Protein AF-A0A258AQP6-F1 (afdb_monomer)

Mean predicted aligned error: 10.28 Å

pLDDT: mean 94.49, std 5.39, range [54.78, 98.06]

Solvent-accessible surface area (backbone atoms only — not comparable to full-atom values): 8948 Å² total; per-residue (Å²): 113,66,69,64,51,54,53,51,51,52,51,53,51,49,53,53,48,52,53,48,51,52,51,51,51,51,52,51,52,52,49,52,52,52,53,53,49,49,54,51,50,46,40,65,73,44,54,50,54,52,49,53,49,52,52,52,52,52,37,45,76,72,66,46,64,87,65,83,67,71,55,47,86,44,92,50,71,68,11,50,53,20,43,53,51,44,50,49,42,50,53,52,52,52,51,51,52,54,50,53,53,49,51,53,51,50,52,52,49,53,50,50,55,51,54,52,52,52,52,53,52,52,53,48,51,54,51,52,51,53,50,52,53,53,50,52,50,55,52,47,54,53,51,51,51,52,52,52,50,50,51,53,52,52,50,52,49,52,52,52,51,55,62,75,74,109

Secondary structure (DSSP, 8-state):
-HHHHHHHHHHHHHHHHHHHHHHHHHHHHHHHHHHHHHHHHHIIIIIHHHHHHHHHHHHHHTT-TT---TTTT--SHHHHHHHHHHHHHHHHHHHHHHHHHHHHHHHHHHHHHHHHHHHHHHHHHHHHHHHHHHHHHHHHHHHHHHHHHHHHHHHHHHHHHHHHT-

Foldseek 3Di:
DVVVVVVVVVVVVVVVVVVVVVVVVVVVVVVVVVVVVVVVCCCVVPVVLVVLLVVLVVCVVVVNLVDDQPQCPDPDVSVVSSVVSPVSSVVSVVVVVVVVVVVVVVVVVVVVVVVVVVVVVVVVVVVVVVVVVVVVVVVVVVVVVVVVVVVVVVVVVVVVVVVVVD

Structure (mmCIF, N/CA/C/O backbone):
data_AF-A0A258AQP6-F1
#
_entry.id   AF-A0A258AQP6-F1
#
loop_
_atom_site.group_PDB
_atom_site.id
_atom_site.type_symbol
_atom_site.label_atom_id
_atom_site.label_alt_id
_atom_site.label_comp_id
_atom_site.label_asym_id
_atom_site.label_entity_id
_atom_site.label_seq_id
_atom_site.pdbx_PDB_ins_code
_atom_site.Cartn_x
_atom_site.Cartn_y
_atom_site.Cartn_z
_atom_site.occupancy
_atom_site.B_iso_or_equiv
_atom_site.auth_seq_id
_atom_site.auth_comp_id
_atom_site.auth_asym_id
_atom_site.auth_atom_id
_atom_site.pdbx_PDB_model_num
ATOM 1 N N . MET A 1 1 ? 50.878 10.853 -74.169 1.00 69.25 1 MET A N 1
ATOM 2 C CA . MET A 1 1 ? 51.235 10.127 -72.924 1.00 69.25 1 MET A CA 1
ATOM 3 C C . MET A 1 1 ? 50.724 10.848 -71.680 1.00 69.25 1 MET A C 1
ATOM 5 O O . MET A 1 1 ? 50.122 10.173 -70.863 1.00 69.25 1 MET A O 1
ATOM 9 N N . ARG A 1 2 ? 50.875 12.180 -71.558 1.00 79.69 2 ARG A N 1
ATOM 10 C CA . ARG A 1 2 ? 50.274 12.980 -70.466 1.00 79.69 2 ARG A CA 1
ATOM 11 C C . ARG A 1 2 ? 48.745 12.847 -70.378 1.00 79.69 2 ARG A C 1
ATOM 13 O O . ARG A 1 2 ? 48.261 12.396 -69.353 1.00 79.69 2 ARG A O 1
ATOM 20 N N . ASP A 1 3 ? 48.026 13.026 -71.485 1.00 83.75 3 ASP A N 1
ATOM 21 C CA . ASP A 1 3 ? 46.550 12.949 -71.491 1.00 83.75 3 ASP A CA 1
ATOM 22 C C . ASP A 1 3 ? 45.988 11.591 -71.025 1.00 83.75 3 ASP A C 1
ATOM 24 O O . ASP A 1 3 ? 44.957 11.523 -70.363 1.00 83.75 3 ASP A O 1
ATOM 28 N N . ALA A 1 4 ? 46.686 10.489 -71.325 1.00 81.62 4 ALA A N 1
ATOM 29 C CA . ALA A 1 4 ? 46.297 9.149 -70.877 1.00 81.62 4 ALA A CA 1
ATOM 30 C C . ALA A 1 4 ? 46.567 8.922 -69.377 1.00 81.62 4 ALA A C 1
ATOM 32 O O . ALA A 1 4 ? 45.849 8.161 -68.730 1.00 81.62 4 ALA A O 1
ATOM 33 N N . VAL A 1 5 ? 47.596 9.575 -68.826 1.00 85.88 5 VAL A N 1
ATOM 34 C CA . VAL A 1 5 ? 47.898 9.556 -67.388 1.00 85.88 5 VAL A CA 1
ATOM 35 C C . VAL A 1 5 ? 46.869 10.392 -66.628 1.00 85.88 5 VAL A C 1
ATOM 37 O O . VAL A 1 5 ? 46.339 9.917 -65.627 1.00 85.88 5 VAL A O 1
ATOM 40 N N . ASP A 1 6 ? 46.520 11.572 -67.140 1.00 86.50 6 ASP A N 1
ATOM 41 C CA . ASP A 1 6 ? 45.541 12.468 -66.515 1.00 86.50 6 ASP A CA 1
ATOM 42 C C . ASP A 1 6 ? 44.126 11.867 -66.539 1.00 86.50 6 ASP A C 1
ATOM 44 O O . ASP A 1 6 ? 43.431 11.874 -65.522 1.00 86.50 6 ASP A O 1
ATOM 48 N N . ALA A 1 7 ? 43.727 11.241 -67.653 1.00 85.06 7 ALA A N 1
ATOM 49 C CA . ALA A 1 7 ? 42.462 10.510 -67.740 1.00 85.06 7 ALA A CA 1
ATOM 50 C C . ALA A 1 7 ? 42.396 9.349 -66.733 1.00 85.06 7 ALA A C 1
ATOM 52 O O . ALA A 1 7 ? 41.375 9.158 -66.075 1.00 85.06 7 ALA A O 1
ATOM 53 N N . LYS A 1 8 ? 43.497 8.604 -66.559 1.00 85.50 8 LYS A N 1
ATOM 54 C CA . LYS A 1 8 ? 43.562 7.496 -65.596 1.00 85.50 8 LYS A CA 1
ATOM 55 C C . LYS A 1 8 ? 43.584 7.975 -64.141 1.00 85.50 8 LYS A C 1
ATOM 57 O O . LYS A 1 8 ? 43.011 7.320 -63.274 1.00 85.50 8 LYS A O 1
ATOM 62 N N . ALA A 1 9 ? 44.206 9.119 -63.860 1.00 85.00 9 ALA A N 1
ATOM 63 C CA . ALA A 1 9 ? 44.156 9.743 -62.541 1.00 85.00 9 ALA A CA 1
ATOM 64 C C . ALA A 1 9 ? 42.730 10.208 -62.194 1.00 85.00 9 ALA A C 1
ATOM 66 O O . ALA A 1 9 ? 42.267 9.968 -61.079 1.00 85.00 9 ALA A O 1
ATOM 67 N N . ALA A 1 10 ? 42.009 10.797 -63.154 1.00 86.44 10 ALA A N 1
ATOM 68 C CA . ALA A 1 10 ? 40.629 11.240 -62.966 1.00 86.44 10 ALA A CA 1
ATOM 69 C C . ALA A 1 10 ? 39.661 10.072 -62.692 1.00 86.44 10 ALA A C 1
ATOM 71 O O . ALA A 1 10 ? 38.825 10.173 -61.795 1.00 86.44 10 ALA A O 1
ATOM 72 N N . THR A 1 11 ? 39.798 8.942 -63.399 1.00 88.06 11 THR A N 1
ATOM 73 C CA . THR A 1 11 ? 38.961 7.753 -63.148 1.00 88.06 11 THR A CA 1
ATOM 74 C C . THR A 1 11 ? 39.229 7.141 -61.775 1.00 88.06 11 THR A C 1
ATOM 76 O O . THR A 1 11 ? 38.286 6.819 -61.061 1.00 88.06 11 THR A O 1
ATOM 79 N N . LEU A 1 12 ? 40.500 7.047 -61.362 1.00 88.12 12 LEU A N 1
ATOM 80 C CA . LEU A 1 12 ? 40.865 6.530 -60.037 1.00 88.12 12 LEU A CA 1
ATOM 81 C C . LEU A 1 12 ? 40.352 7.434 -58.904 1.00 88.12 12 LEU A C 1
ATOM 83 O O . LEU A 1 12 ? 39.913 6.939 -57.869 1.00 88.12 12 LEU A O 1
ATOM 87 N N . GLN A 1 13 ? 40.377 8.757 -59.094 1.00 89.25 13 GLN A N 1
ATOM 88 C CA . GLN A 1 13 ? 39.811 9.705 -58.129 1.00 89.25 13 GLN A CA 1
ATOM 89 C C . GLN A 1 13 ? 38.284 9.599 -58.036 1.00 89.25 13 GLN A C 1
ATOM 91 O O . GLN A 1 13 ? 37.741 9.691 -56.934 1.00 89.25 13 GLN A O 1
ATOM 96 N N . ALA A 1 14 ? 37.593 9.393 -59.162 1.00 87.38 14 ALA A N 1
ATOM 97 C CA . ALA A 1 14 ? 36.147 9.191 -59.183 1.00 87.38 14 ALA A CA 1
ATOM 98 C C . ALA A 1 14 ? 35.748 7.897 -58.453 1.00 87.38 14 ALA A C 1
ATOM 100 O O . ALA A 1 14 ? 34.923 7.946 -57.543 1.00 87.38 14 ALA A O 1
ATOM 101 N N . GLU A 1 15 ? 36.408 6.774 -58.754 1.00 88.81 15 GLU A N 1
ATOM 102 C CA . GLU A 1 15 ? 36.173 5.495 -58.069 1.00 88.81 15 GLU A CA 1
ATOM 103 C C . GLU A 1 15 ? 36.458 5.584 -56.563 1.00 88.81 15 GLU A C 1
ATOM 105 O O . GLU A 1 15 ? 35.664 5.111 -55.748 1.00 88.81 15 GLU A O 1
ATOM 110 N N . ALA A 1 16 ? 37.556 6.239 -56.167 1.00 89.62 16 ALA A N 1
ATOM 111 C CA . ALA A 1 16 ? 37.886 6.439 -54.757 1.00 89.62 16 ALA A CA 1
ATOM 112 C C . ALA A 1 16 ? 36.840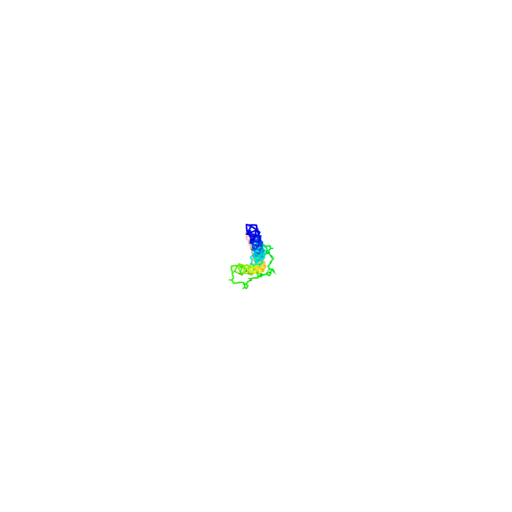 7.304 -54.032 1.00 89.62 16 ALA A C 1
ATOM 114 O O . ALA A 1 16 ? 36.498 7.028 -52.878 1.00 89.62 16 ALA A O 1
ATOM 115 N N . ARG A 1 17 ? 36.306 8.339 -54.696 1.00 93.50 17 ARG A N 1
ATOM 116 C CA . ARG A 1 17 ? 35.250 9.195 -54.142 1.00 93.50 17 ARG A CA 1
ATOM 117 C C . ARG A 1 17 ? 33.947 8.425 -53.962 1.00 93.50 17 ARG A C 1
ATOM 119 O O . ARG A 1 17 ? 33.354 8.520 -52.889 1.00 93.50 17 ARG A O 1
ATOM 126 N N . ASP A 1 18 ? 33.533 7.652 -54.958 1.00 93.12 18 ASP A N 1
ATOM 127 C CA . ASP A 1 18 ? 32.308 6.853 -54.895 1.00 93.12 18 ASP A CA 1
ATOM 128 C C . ASP A 1 18 ? 32.412 5.764 -53.824 1.00 93.12 18 ASP A C 1
ATOM 130 O O . ASP A 1 18 ? 31.501 5.612 -53.010 1.00 93.12 18 ASP A O 1
ATOM 134 N N . ALA A 1 19 ? 33.559 5.082 -53.730 1.00 92.75 19 ALA A N 1
ATOM 135 C CA . ALA A 1 19 ? 33.826 4.120 -52.664 1.00 92.75 19 ALA A CA 1
ATOM 136 C C . ALA A 1 19 ? 33.797 4.776 -51.270 1.00 92.75 19 ALA A C 1
ATOM 138 O O . ALA A 1 19 ? 33.227 4.218 -50.328 1.00 92.75 19 ALA A O 1
ATOM 139 N N . THR A 1 20 ? 34.355 5.983 -51.131 1.00 95.50 20 THR A N 1
ATOM 140 C CA . THR A 1 20 ? 34.333 6.741 -49.868 1.00 95.50 20 THR A CA 1
ATOM 141 C C . THR A 1 20 ? 32.909 7.154 -49.491 1.00 95.50 20 THR A C 1
ATOM 143 O O . THR A 1 20 ? 32.495 6.959 -48.347 1.00 95.50 20 THR A O 1
ATOM 146 N N . LEU A 1 21 ? 32.131 7.683 -50.442 1.00 95.88 21 LEU A N 1
ATOM 147 C CA . LEU A 1 21 ? 30.736 8.073 -50.220 1.00 95.88 21 LEU A CA 1
ATOM 148 C C . LEU A 1 21 ? 29.857 6.866 -49.883 1.00 95.88 21 LEU A C 1
ATOM 150 O O . LEU A 1 21 ? 29.071 6.944 -48.942 1.00 95.88 21 LEU A O 1
ATOM 154 N N . ALA A 1 22 ? 30.025 5.745 -50.586 1.00 95.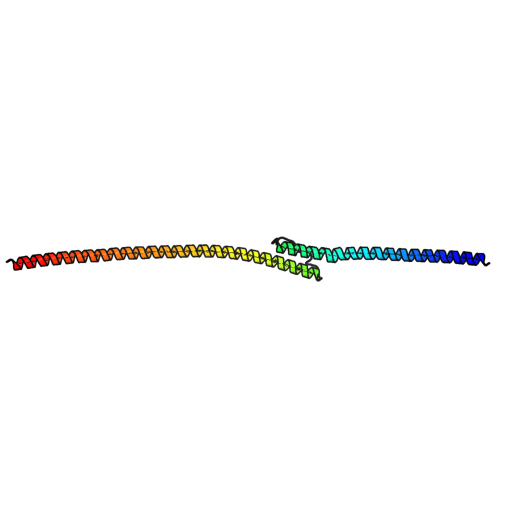94 22 ALA A N 1
ATOM 155 C CA . ALA A 1 22 ? 29.318 4.503 -50.292 1.00 95.94 22 ALA A CA 1
ATOM 156 C C . ALA A 1 22 ? 29.651 3.987 -48.883 1.00 95.94 22 ALA A C 1
ATOM 158 O O . ALA A 1 22 ? 28.751 3.591 -48.144 1.00 95.94 22 ALA A O 1
ATOM 159 N N . THR A 1 23 ? 30.921 4.058 -48.474 1.00 96.31 23 THR A N 1
ATOM 160 C CA . THR A 1 23 ? 31.357 3.650 -47.128 1.00 96.31 23 THR A CA 1
ATOM 161 C C . THR A 1 23 ? 30.754 4.545 -46.044 1.00 96.31 23 THR A C 1
ATOM 163 O O . THR A 1 23 ? 30.229 4.044 -45.049 1.00 96.31 23 THR A O 1
ATOM 166 N N . LEU A 1 24 ? 30.765 5.867 -46.240 1.00 97.44 24 LEU A N 1
ATOM 167 C CA . LEU A 1 24 ? 30.154 6.820 -45.307 1.00 97.44 24 LEU A CA 1
ATOM 168 C C . LEU A 1 24 ? 28.634 6.652 -45.227 1.00 97.44 24 LEU A C 1
ATOM 170 O O . LEU A 1 24 ? 28.077 6.674 -44.130 1.00 97.44 24 LEU A O 1
ATOM 174 N N . ALA A 1 25 ? 27.965 6.446 -46.363 1.00 97.31 25 ALA A N 1
ATOM 175 C CA . ALA A 1 25 ? 26.530 6.193 -46.409 1.00 97.31 25 ALA A CA 1
ATOM 176 C C . ALA A 1 25 ? 26.168 4.885 -45.690 1.00 97.31 25 ALA A C 1
ATOM 178 O O . ALA A 1 25 ? 25.235 4.866 -44.888 1.00 97.31 25 ALA A O 1
ATOM 179 N N . ALA A 1 26 ? 26.938 3.815 -45.910 1.00 97.19 26 ALA A N 1
ATOM 180 C CA . ALA A 1 26 ? 26.756 2.543 -45.218 1.00 97.19 26 ALA A CA 1
ATOM 181 C C . ALA A 1 26 ? 26.961 2.683 -43.701 1.00 97.19 26 ALA A C 1
ATOM 183 O O . ALA A 1 26 ? 26.150 2.187 -42.919 1.00 97.19 26 ALA A O 1
ATOM 184 N N . PHE A 1 27 ? 27.998 3.410 -43.275 1.00 97.88 27 PHE A N 1
ATOM 185 C CA . PHE A 1 27 ? 28.244 3.681 -41.859 1.00 97.88 27 PHE A CA 1
ATOM 186 C C . PHE A 1 27 ? 27.124 4.521 -41.229 1.00 97.88 27 PHE A C 1
ATOM 188 O O . PHE A 1 27 ? 26.635 4.192 -40.148 1.00 97.88 27 PHE A O 1
ATOM 195 N N . GLY A 1 28 ? 26.668 5.568 -41.922 1.00 98.00 28 GLY A N 1
ATOM 196 C CA . GLY A 1 28 ? 25.547 6.401 -41.485 1.00 98.00 28 GLY A CA 1
ATOM 197 C C . GLY A 1 28 ? 24.250 5.603 -41.344 1.00 98.00 28 GLY A C 1
ATOM 198 O O . GLY A 1 28 ? 23.561 5.724 -40.331 1.00 98.00 28 GLY A O 1
ATOM 199 N N . ALA A 1 29 ? 23.952 4.730 -42.310 1.00 97.69 29 ALA A N 1
ATOM 200 C CA . ALA A 1 29 ? 22.797 3.839 -42.253 1.00 97.69 29 ALA A CA 1
ATOM 201 C C . ALA A 1 29 ? 22.888 2.856 -41.073 1.00 97.69 29 ALA A C 1
ATOM 203 O O . ALA A 1 29 ? 21.916 2.689 -40.336 1.00 97.69 29 ALA A O 1
ATOM 204 N N . LEU A 1 30 ? 24.060 2.254 -40.842 1.00 98.06 30 LEU A N 1
ATOM 205 C CA . LEU A 1 30 ? 24.283 1.348 -39.714 1.00 98.06 30 LEU A CA 1
ATOM 206 C C . LEU A 1 30 ? 24.085 2.056 -38.368 1.00 98.06 30 LEU A C 1
ATOM 208 O O . LEU A 1 30 ? 23.408 1.526 -37.489 1.00 98.06 30 LEU A O 1
ATOM 212 N N . MET A 1 31 ? 24.637 3.262 -38.214 1.00 98.00 31 MET A N 1
ATOM 213 C CA . MET A 1 31 ? 24.445 4.077 -37.014 1.00 98.00 31 MET A CA 1
ATOM 214 C C . MET A 1 31 ? 22.976 4.419 -36.796 1.00 98.00 31 MET A C 1
ATOM 216 O O . MET A 1 31 ? 22.472 4.243 -35.690 1.00 98.00 31 MET A O 1
ATOM 220 N N . PHE A 1 32 ? 22.264 4.834 -37.843 1.00 97.88 32 PHE A N 1
ATOM 221 C CA . PHE A 1 32 ? 20.839 5.138 -37.745 1.00 97.88 32 PHE A CA 1
ATOM 222 C C . PHE A 1 32 ? 20.028 3.934 -37.244 1.00 97.88 32 PHE A C 1
ATOM 224 O O . PHE A 1 32 ? 19.228 4.067 -36.316 1.00 97.88 32 PHE A O 1
ATOM 231 N N . VAL A 1 33 ? 20.283 2.742 -37.791 1.00 98.00 33 VAL A 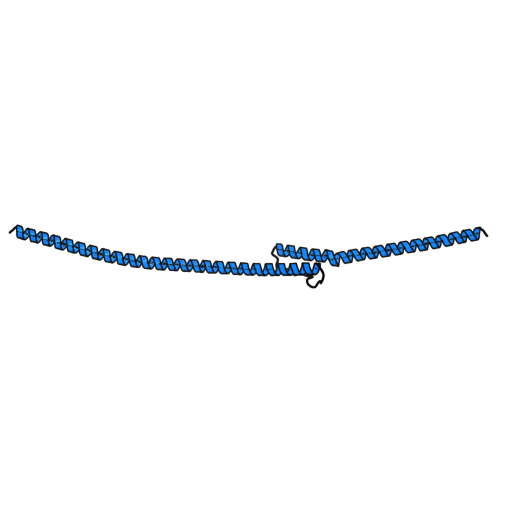N 1
ATOM 232 C CA . VAL A 1 33 ? 19.625 1.504 -37.346 1.00 98.00 33 VAL A CA 1
ATOM 233 C C . VAL A 1 33 ? 20.003 1.159 -35.904 1.00 98.00 33 VAL A C 1
ATOM 235 O O . VAL A 1 33 ? 19.124 0.824 -35.111 1.00 98.00 33 VAL A O 1
ATOM 238 N N . ALA A 1 34 ? 21.280 1.276 -35.533 1.00 97.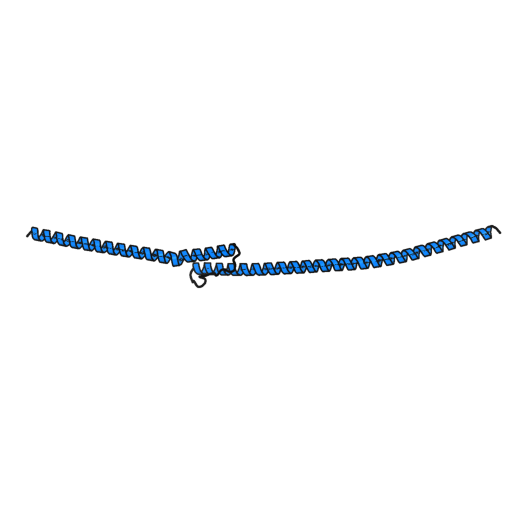50 34 ALA A N 1
ATOM 239 C CA . ALA A 1 34 ? 21.748 0.985 -34.180 1.00 97.50 34 ALA A CA 1
ATOM 240 C C . ALA A 1 34 ? 21.112 1.913 -33.129 1.00 97.50 34 ALA A C 1
ATOM 242 O O . ALA A 1 34 ? 20.654 1.440 -32.088 1.00 97.50 34 ALA A O 1
ATOM 243 N N . PHE A 1 35 ? 21.023 3.217 -33.413 1.00 97.62 35 PHE A N 1
ATOM 244 C CA . PHE A 1 35 ? 20.349 4.188 -32.546 1.00 97.62 35 PHE A CA 1
ATOM 245 C C . PHE A 1 35 ? 18.837 3.958 -32.477 1.00 97.62 35 PHE A C 1
ATOM 247 O O . PHE A 1 35 ? 18.252 4.026 -31.397 1.00 97.62 35 PHE A O 1
ATOM 254 N N . GLY A 1 36 ? 18.200 3.644 -33.607 1.00 97.06 36 GLY A N 1
ATOM 255 C CA . GLY A 1 36 ? 16.782 3.293 -33.627 1.00 97.06 36 GLY A CA 1
ATOM 256 C C . GLY A 1 36 ? 16.493 2.072 -32.751 1.00 97.06 36 GLY A C 1
ATOM 257 O O . GLY A 1 36 ? 15.589 2.099 -31.915 1.00 97.06 36 GLY A O 1
ATOM 258 N N . LEU A 1 37 ? 17.306 1.021 -32.880 1.00 97.62 37 LEU A N 1
ATOM 259 C CA . LEU A 1 37 ? 17.151 -0.201 -32.097 1.00 97.62 37 LEU A CA 1
ATOM 260 C C . LEU A 1 37 ? 17.419 0.032 -30.605 1.00 97.62 37 LEU A C 1
ATOM 262 O O . LEU A 1 37 ? 16.652 -0.453 -29.775 1.00 97.62 37 LEU A O 1
ATOM 266 N N . SER A 1 38 ? 18.455 0.796 -30.246 1.00 96.88 38 SER A N 1
ATOM 267 C CA . SER A 1 38 ? 18.760 1.089 -28.841 1.00 96.88 38 SER A CA 1
ATOM 268 C C . SER A 1 38 ? 17.644 1.889 -28.164 1.00 96.88 38 SER A C 1
ATOM 270 O O . SER A 1 38 ? 17.267 1.567 -27.036 1.00 96.88 38 SER A O 1
ATOM 272 N N . ALA A 1 39 ? 17.042 2.856 -28.864 1.00 96.56 39 ALA A N 1
ATOM 273 C CA . ALA A 1 39 ? 15.900 3.620 -28.365 1.00 96.56 39 ALA A CA 1
ATOM 274 C C . ALA A 1 39 ? 14.668 2.730 -28.127 1.00 96.56 39 ALA A C 1
ATOM 276 O O . ALA A 1 39 ? 13.997 2.847 -27.094 1.00 96.56 39 ALA A O 1
ATOM 277 N N . VAL A 1 40 ? 14.387 1.799 -29.047 1.00 97.56 40 VAL A N 1
ATOM 278 C CA . VAL A 1 40 ? 13.309 0.814 -28.879 1.00 97.56 40 VAL A CA 1
ATOM 279 C C . VAL A 1 40 ? 13.598 -0.080 -27.675 1.00 97.56 40 VAL A C 1
ATOM 281 O O . VAL A 1 40 ? 12.764 -0.178 -26.776 1.00 97.56 40 VAL A O 1
ATOM 284 N N . VAL A 1 41 ? 14.790 -0.671 -27.588 1.00 96.94 41 VAL A N 1
ATOM 285 C CA . VAL A 1 41 ? 15.165 -1.541 -26.464 1.00 96.94 41 VAL A CA 1
ATOM 286 C C . VAL A 1 41 ? 15.055 -0.798 -25.131 1.00 96.94 41 VAL A C 1
ATOM 288 O O . VAL A 1 41 ? 14.405 -1.303 -24.219 1.00 96.94 41 VAL A O 1
ATOM 291 N N . ALA A 1 42 ? 15.586 0.423 -25.019 1.00 96.25 42 ALA A N 1
ATOM 292 C CA . ALA A 1 42 ? 15.494 1.228 -23.799 1.00 96.25 42 ALA A CA 1
ATOM 293 C C . ALA A 1 42 ? 14.036 1.509 -23.394 1.00 96.25 42 ALA A C 1
ATOM 295 O O . ALA A 1 42 ? 13.668 1.403 -22.219 1.00 96.25 42 ALA A O 1
ATOM 296 N N . THR A 1 43 ? 13.173 1.806 -24.368 1.00 96.38 43 THR A N 1
ATOM 297 C CA . THR A 1 43 ? 11.754 2.080 -24.114 1.00 96.38 43 THR A CA 1
ATOM 298 C C . THR A 1 43 ? 11.034 0.862 -23.534 1.00 96.38 43 THR A C 1
ATOM 300 O O . THR A 1 43 ? 10.264 0.993 -22.582 1.00 96.38 43 THR A O 1
ATOM 303 N N . TYR A 1 44 ? 11.280 -0.330 -24.080 1.00 95.50 44 TYR A N 1
ATOM 304 C CA . TYR A 1 44 ? 10.598 -1.556 -23.657 1.00 95.50 44 TYR A CA 1
ATOM 305 C C . TYR A 1 44 ? 11.235 -2.212 -22.424 1.00 95.50 44 TYR A C 1
ATOM 307 O O . TYR A 1 44 ? 10.513 -2.781 -21.608 1.00 95.50 44 TYR A O 1
ATOM 315 N N . ALA A 1 45 ? 12.555 -2.121 -22.261 1.00 93.75 45 ALA A N 1
ATOM 316 C CA . ALA A 1 45 ? 13.278 -2.762 -21.163 1.00 93.75 45 ALA A CA 1
ATOM 317 C C . ALA A 1 45 ? 13.279 -1.933 -19.867 1.00 93.75 45 ALA A C 1
ATOM 319 O O . ALA A 1 45 ? 13.338 -2.508 -18.773 1.00 93.75 45 ALA A O 1
ATOM 320 N N . ILE A 1 46 ? 13.199 -0.600 -19.985 1.00 94.94 46 ILE A N 1
ATOM 321 C CA . ILE A 1 46 ? 13.369 0.336 -18.865 1.00 94.94 46 ILE A CA 1
ATOM 322 C C . ILE A 1 46 ? 12.141 1.236 -18.707 1.00 94.94 46 ILE A C 1
ATOM 324 O O . ILE A 1 46 ? 11.436 1.135 -17.705 1.00 94.94 46 ILE A O 1
ATOM 328 N N . VAL A 1 47 ? 11.841 2.084 -19.698 1.00 96.31 47 VAL A N 1
ATOM 329 C CA . VAL A 1 47 ? 10.840 3.160 -19.545 1.00 96.31 47 VAL A CA 1
ATOM 330 C C . VAL A 1 47 ? 9.439 2.610 -19.273 1.00 96.31 47 VAL A C 1
ATOM 332 O O . VAL A 1 47 ? 8.774 3.043 -18.333 1.00 96.31 47 VAL A O 1
ATOM 335 N N . ARG A 1 48 ? 8.979 1.646 -20.080 1.00 95.88 48 ARG A N 1
ATOM 336 C CA . ARG A 1 48 ? 7.657 1.026 -19.912 1.00 95.88 48 ARG A CA 1
ATOM 337 C C . ARG A 1 48 ? 7.518 0.290 -18.572 1.00 95.88 48 ARG A C 1
ATOM 339 O O . ARG A 1 48 ? 6.532 0.543 -17.886 1.00 95.88 48 ARG A O 1
ATOM 346 N N . PRO A 1 49 ? 8.463 -0.578 -18.166 1.00 95.00 49 PRO A N 1
ATOM 347 C CA . PRO A 1 49 ? 8.404 -1.230 -16.861 1.00 95.00 49 PRO A CA 1
ATOM 348 C C . PRO A 1 49 ? 8.406 -0.262 -15.676 1.00 95.00 49 PRO A C 1
ATOM 350 O O . PRO A 1 49 ? 7.630 -0.473 -14.751 1.00 95.00 49 PRO A O 1
ATOM 353 N N . ILE A 1 50 ? 9.212 0.808 -15.714 1.00 96.44 50 ILE A N 1
ATOM 354 C CA . ILE A 1 50 ? 9.212 1.827 -14.651 1.00 96.44 50 ILE A CA 1
ATOM 355 C C . ILE A 1 50 ? 7.830 2.465 -14.531 1.00 96.44 50 ILE A C 1
ATOM 357 O O . ILE A 1 50 ? 7.268 2.481 -13.441 1.00 96.44 50 ILE A O 1
ATOM 361 N N . ARG A 1 51 ? 7.252 2.919 -15.653 1.00 96.50 51 ARG A N 1
ATOM 362 C CA . ARG A 1 51 ? 5.903 3.504 -15.656 1.00 96.50 51 ARG A CA 1
ATOM 363 C C . ARG A 1 51 ? 4.867 2.546 -15.084 1.00 96.50 51 ARG A C 1
ATOM 365 O O . ARG A 1 51 ? 4.107 2.942 -14.219 1.00 96.50 51 ARG A O 1
ATOM 372 N N . ARG A 1 52 ? 4.910 1.271 -15.478 1.00 95.62 52 ARG A N 1
ATOM 373 C CA . ARG A 1 52 ? 3.978 0.258 -14.971 1.00 95.62 52 ARG A CA 1
ATOM 374 C C . ARG A 1 52 ? 4.056 0.090 -13.452 1.00 95.62 52 ARG A C 1
ATOM 376 O O . ARG A 1 52 ? 3.021 -0.019 -12.809 1.00 95.62 52 ARG A O 1
ATOM 383 N N . VAL A 1 53 ? 5.261 0.066 -12.877 1.00 96.38 53 VAL A N 1
ATOM 384 C CA . VAL A 1 53 ? 5.426 -0.011 -11.415 1.00 96.38 53 VAL A CA 1
ATOM 385 C C . VAL A 1 53 ? 4.924 1.270 -10.746 1.00 96.38 53 VAL A C 1
ATOM 387 O O . VAL A 1 53 ? 4.268 1.194 -9.712 1.00 96.38 53 VAL A O 1
ATOM 390 N N . THR A 1 54 ? 5.181 2.440 -11.333 1.00 96.62 54 THR A N 1
ATOM 391 C CA . THR A 1 54 ? 4.645 3.714 -10.831 1.00 96.62 54 THR A CA 1
ATOM 392 C C . THR A 1 54 ? 3.117 3.742 -10.854 1.00 96.62 54 THR A C 1
ATOM 394 O O . THR A 1 54 ? 2.514 4.146 -9.866 1.00 96.62 54 THR A O 1
ATOM 397 N N . ASP A 1 55 ? 2.495 3.273 -11.934 1.00 97.00 55 ASP A N 1
ATOM 398 C CA . ASP A 1 55 ? 1.038 3.221 -12.069 1.00 97.00 55 ASP A CA 1
ATOM 399 C C . ASP A 1 55 ? 0.423 2.304 -11.003 1.00 97.00 55 ASP A C 1
ATOM 401 O O . ASP A 1 55 ? -0.508 2.707 -10.313 1.00 97.00 55 ASP A O 1
ATOM 405 N N . VAL A 1 56 ? 1.023 1.129 -10.772 1.00 97.06 56 VAL A N 1
ATOM 406 C CA . VAL A 1 56 ? 0.637 0.232 -9.670 1.00 97.06 56 VAL A CA 1
ATOM 407 C C . VAL A 1 56 ? 0.722 0.946 -8.322 1.00 97.06 56 VAL A C 1
ATOM 409 O O . VAL A 1 56 ? -0.209 0.867 -7.531 1.00 97.06 56 VAL A O 1
ATOM 412 N N . LEU A 1 57 ? 1.819 1.649 -8.031 1.00 96.75 57 LEU A N 1
ATOM 413 C CA . LEU A 1 57 ? 1.962 2.355 -6.754 1.00 96.75 57 LEU A CA 1
ATOM 414 C C . LEU A 1 57 ? 0.913 3.463 -6.580 1.00 96.75 57 LEU A C 1
ATOM 416 O O . LEU A 1 57 ? 0.402 3.632 -5.475 1.00 96.75 57 LEU A O 1
ATOM 420 N N . ASN A 1 58 ? 0.562 4.177 -7.652 1.00 97.38 58 ASN A N 1
ATOM 421 C CA . ASN A 1 58 ? -0.519 5.164 -7.629 1.00 97.38 58 ASN A CA 1
ATOM 422 C C . ASN A 1 58 ? -1.878 4.495 -7.378 1.00 97.38 58 ASN A C 1
ATOM 424 O O . ASN A 1 58 ? -2.642 4.960 -6.536 1.00 97.38 58 ASN A O 1
ATOM 428 N N . ASP A 1 59 ? -2.154 3.365 -8.033 1.00 97.12 59 ASP A N 1
ATOM 429 C CA . ASP A 1 59 ? -3.370 2.583 -7.799 1.00 97.12 59 ASP A CA 1
ATOM 430 C C . ASP A 1 59 ? -3.484 2.133 -6.337 1.00 97.12 59 ASP A C 1
ATOM 432 O O . ASP A 1 59 ? -4.537 2.291 -5.714 1.00 97.12 59 ASP A O 1
ATOM 436 N N . LEU A 1 60 ? -2.389 1.628 -5.759 1.00 96.50 60 LEU A N 1
ATOM 437 C CA . LEU A 1 60 ? -2.343 1.242 -4.349 1.00 96.50 60 LEU A CA 1
ATOM 438 C C . LEU A 1 60 ? -2.568 2.439 -3.417 1.00 96.50 60 LEU A C 1
ATOM 440 O O . LEU A 1 60 ? -3.287 2.307 -2.427 1.00 96.50 60 LEU A O 1
ATOM 444 N N . ALA A 1 61 ? -1.999 3.604 -3.737 1.00 95.31 61 ALA A N 1
ATOM 445 C CA . ALA A 1 61 ? -2.197 4.834 -2.969 1.00 95.31 61 ALA A CA 1
ATOM 446 C C . ALA A 1 61 ? -3.658 5.316 -2.998 1.00 95.31 61 ALA A C 1
ATOM 448 O O . ALA A 1 61 ? -4.149 5.862 -2.012 1.00 95.31 61 ALA A O 1
ATOM 449 N N . GLU A 1 62 ? -4.369 5.064 -4.095 1.00 96.38 62 GLU A N 1
ATOM 450 C CA . GLU A 1 62 ? -5.801 5.344 -4.242 1.00 96.38 62 GLU A CA 1
ATOM 451 C C . GLU A 1 62 ? -6.699 4.232 -3.658 1.00 96.38 62 GLU A C 1
ATOM 453 O O . GLU A 1 62 ? -7.921 4.277 -3.797 1.00 96.38 62 GLU A O 1
ATOM 458 N N . GLY A 1 63 ? -6.118 3.227 -2.992 1.00 94.69 63 GLY A N 1
ATOM 459 C CA . GLY A 1 63 ? -6.849 2.133 -2.349 1.00 94.69 63 GLY A CA 1
ATOM 460 C C . GLY A 1 63 ? -7.307 1.027 -3.304 1.00 94.69 63 GLY A C 1
ATOM 461 O O . GLY A 1 63 ? -8.055 0.134 -2.902 1.00 94.69 63 GLY A O 1
ATOM 462 N N . ARG A 1 64 ? -6.857 1.027 -4.566 1.00 96.19 64 ARG A N 1
ATOM 463 C CA . ARG A 1 64 ? -7.140 -0.050 -5.526 1.00 96.19 64 ARG A CA 1
ATOM 464 C C . ARG A 1 64 ? -6.195 -1.226 -5.297 1.00 96.19 64 ARG A C 1
ATOM 466 O O . ARG A 1 64 ? -5.187 -1.385 -5.973 1.00 96.19 64 ARG A O 1
ATOM 473 N N . LEU A 1 65 ? -6.550 -2.103 -4.364 1.00 94.31 65 LEU A N 1
ATOM 474 C CA . LEU A 1 65 ? -5.709 -3.251 -3.995 1.00 94.31 65 LEU A CA 1
ATOM 475 C C . LEU A 1 65 ? -5.859 -4.466 -4.929 1.00 94.31 65 LEU A C 1
ATOM 477 O O . LEU A 1 65 ? -5.105 -5.431 -4.827 1.00 94.31 65 LEU A O 1
ATOM 481 N N . GLY A 1 66 ? -6.824 -4.444 -5.850 1.00 92.62 66 GLY A N 1
ATOM 482 C CA . GLY A 1 66 ? -7.082 -5.530 -6.806 1.00 92.62 66 GLY A CA 1
ATOM 483 C C . GLY A 1 66 ? -6.153 -5.557 -8.025 1.00 92.62 66 GLY A C 1
ATOM 484 O O . GLY A 1 66 ? -6.364 -6.374 -8.916 1.00 92.62 66 GLY A O 1
ATOM 485 N N . VAL A 1 67 ? -5.165 -4.662 -8.097 1.00 94.12 67 VAL A N 1
ATOM 486 C CA . VAL A 1 67 ? -4.277 -4.529 -9.262 1.00 94.12 67 VAL A CA 1
ATOM 487 C C . VAL A 1 67 ? -3.226 -5.637 -9.328 1.00 94.12 67 VAL A C 1
ATOM 489 O O . VAL A 1 67 ? -2.755 -6.111 -8.298 1.00 94.12 67 VAL A O 1
ATOM 492 N N . ASP A 1 68 ? -2.857 -6.043 -10.544 1.00 92.50 68 ASP A N 1
ATOM 493 C CA . ASP A 1 68 ? -1.813 -7.043 -10.794 1.00 92.50 68 ASP A CA 1
ATOM 494 C C . ASP A 1 68 ? -0.428 -6.386 -10.889 1.00 92.50 68 ASP A C 1
ATOM 496 O O . ASP A 1 68 ? -0.193 -5.509 -11.731 1.00 92.50 68 ASP A O 1
ATOM 500 N N . VAL A 1 69 ? 0.511 -6.835 -10.053 1.00 93.31 69 VAL A N 1
ATOM 501 C CA . VAL A 1 69 ? 1.891 -6.340 -10.061 1.00 93.31 69 VAL A CA 1
ATOM 502 C C . VAL A 1 69 ? 2.747 -7.197 -10.991 1.00 93.31 69 VAL A C 1
ATOM 504 O O . VAL A 1 69 ? 3.395 -8.173 -10.611 1.00 93.31 69 VAL A O 1
ATOM 507 N N . GLY A 1 70 ? 2.775 -6.800 -12.261 1.00 91.81 70 GLY A N 1
ATOM 508 C CA . GLY A 1 70 ? 3.602 -7.454 -13.273 1.00 91.81 70 GLY A CA 1
ATOM 509 C C . GLY A 1 70 ? 5.110 -7.223 -13.080 1.00 91.81 70 GLY A C 1
ATOM 510 O O . GLY A 1 70 ? 5.552 -6.177 -12.610 1.00 91.81 70 GLY A O 1
ATOM 511 N N . GLY A 1 71 ? 5.930 -8.175 -13.539 1.00 92.38 71 GLY A N 1
ATOM 512 C CA . GLY A 1 71 ? 7.394 -8.020 -13.611 1.00 92.38 71 GLY A CA 1
ATOM 513 C C . GLY A 1 71 ? 8.183 -8.544 -12.406 1.00 92.38 71 GLY A C 1
ATOM 514 O O . GLY A 1 71 ? 9.408 -8.433 -12.398 1.00 92.38 71 GLY A O 1
ATOM 515 N N . THR A 1 72 ? 7.529 -9.186 -11.436 1.00 94.56 72 THR A N 1
ATOM 516 C CA . THR A 1 72 ? 8.157 -9.774 -10.233 1.00 94.56 72 THR A CA 1
ATOM 517 C C . THR A 1 72 ? 9.187 -10.870 -10.535 1.00 94.56 72 THR A C 1
ATOM 519 O O . THR A 1 72 ? 10.140 -11.048 -9.771 1.00 94.56 72 THR A O 1
ATOM 522 N N . ALA A 1 73 ? 9.044 -11.558 -11.673 1.00 95.25 73 ALA A N 1
ATOM 523 C CA . ALA A 1 73 ? 9.974 -12.584 -12.150 1.00 95.25 73 ALA A CA 1
ATOM 524 C C . ALA A 1 73 ? 11.303 -12.024 -12.701 1.00 95.25 73 ALA A C 1
ATOM 526 O O . ALA A 1 73 ? 12.243 -12.788 -12.934 1.00 95.25 73 ALA A O 1
ATOM 527 N N . ARG A 1 74 ? 11.411 -10.704 -12.924 1.00 94.44 74 ARG A N 1
ATOM 528 C CA . ARG A 1 74 ? 12.666 -10.089 -13.381 1.00 94.44 74 ARG A CA 1
ATOM 529 C C . ARG A 1 74 ? 13.746 -10.205 -12.303 1.00 94.44 74 ARG A C 1
ATOM 531 O O . ARG A 1 74 ? 13.481 -10.063 -11.108 1.00 94.44 74 ARG A O 1
ATOM 538 N N . ARG A 1 75 ? 14.987 -10.439 -12.734 1.00 96.06 75 ARG A N 1
ATOM 539 C CA . ARG A 1 75 ? 16.146 -10.658 -11.844 1.00 96.06 75 ARG A CA 1
ATOM 540 C C . ARG A 1 75 ? 17.004 -9.406 -11.630 1.00 96.06 75 ARG A C 1
ATOM 542 O O . ARG A 1 75 ? 18.059 -9.506 -11.023 1.00 96.06 75 ARG A O 1
ATOM 549 N N . ASP A 1 76 ? 16.550 -8.265 -12.133 1.00 96.06 76 ASP A N 1
ATOM 550 C CA . ASP A 1 76 ? 17.203 -6.960 -12.027 1.00 96.06 76 ASP A CA 1
ATOM 551 C C . ASP A 1 76 ? 16.528 -6.078 -10.958 1.00 96.06 76 ASP A C 1
ATOM 553 O O . ASP A 1 76 ? 15.603 -6.500 -10.251 1.00 96.06 76 ASP A O 1
ATOM 557 N N . GLU A 1 77 ? 16.994 -4.837 -10.845 1.00 97.06 77 GLU A N 1
ATOM 558 C CA . GLU A 1 77 ? 16.488 -3.822 -9.922 1.00 97.06 77 GLU A CA 1
ATOM 559 C C . GLU A 1 77 ? 15.017 -3.492 -10.194 1.00 97.06 77 GLU A C 1
ATOM 561 O O . GLU A 1 77 ? 14.247 -3.280 -9.260 1.00 97.06 77 GLU A O 1
ATOM 566 N N . LEU A 1 78 ? 14.589 -3.520 -11.460 1.00 95.69 78 LEU A N 1
ATOM 567 C CA . LEU A 1 78 ? 13.190 -3.287 -11.826 1.00 95.69 78 LEU A CA 1
ATOM 568 C C . LEU A 1 78 ? 12.293 -4.431 -11.335 1.00 95.69 78 LEU A C 1
ATOM 570 O O . LEU A 1 78 ? 11.181 -4.192 -10.866 1.00 95.69 78 LEU A O 1
ATOM 574 N N . GLY 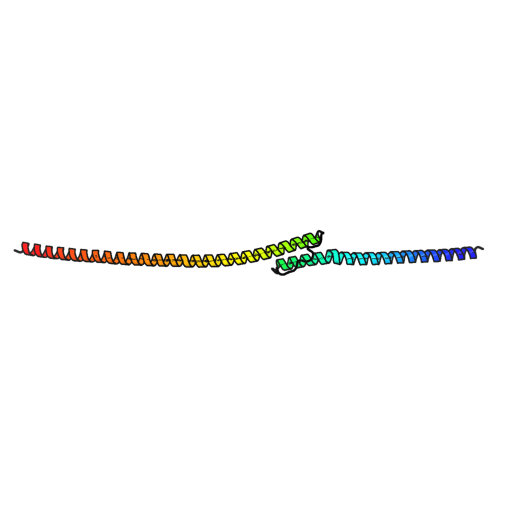A 1 79 ? 12.792 -5.667 -11.367 1.00 96.44 79 GLY A N 1
ATOM 575 C CA . GLY A 1 79 ? 12.149 -6.803 -10.710 1.00 96.44 79 GLY A CA 1
ATOM 576 C C . GLY A 1 79 ? 12.099 -6.677 -9.192 1.00 96.44 79 GLY A C 1
ATOM 577 O O . GLY A 1 79 ? 11.094 -7.038 -8.582 1.00 96.44 79 GLY A O 1
ATOM 578 N N . ALA A 1 80 ? 13.154 -6.144 -8.572 1.00 97.62 80 ALA A N 1
ATOM 579 C CA . ALA A 1 80 ? 13.157 -5.867 -7.138 1.00 97.62 80 ALA A CA 1
ATOM 580 C C . ALA A 1 80 ? 12.100 -4.819 -6.767 1.00 97.62 80 ALA A C 1
ATOM 582 O O . ALA A 1 80 ? 11.336 -5.046 -5.833 1.00 97.62 80 ALA A O 1
ATOM 583 N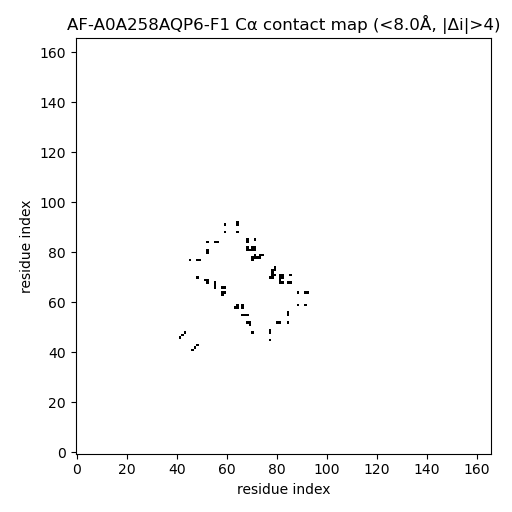 N . MET A 1 81 ? 11.980 -3.739 -7.545 1.00 96.81 81 MET A N 1
ATOM 584 C CA . MET A 1 81 ? 10.924 -2.739 -7.367 1.00 96.81 81 MET A CA 1
ATOM 585 C C . MET A 1 81 ? 9.523 -3.346 -7.510 1.00 96.81 81 MET A C 1
ATOM 587 O O . MET A 1 81 ? 8.663 -3.080 -6.674 1.00 96.81 81 MET A O 1
ATOM 591 N N . ALA A 1 82 ? 9.299 -4.199 -8.517 1.00 97.12 82 ALA A N 1
ATOM 592 C CA . ALA A 1 82 ? 8.020 -4.890 -8.691 1.00 97.12 82 ALA A CA 1
ATOM 593 C C . ALA A 1 82 ? 7.686 -5.799 -7.494 1.00 97.12 82 ALA A C 1
ATOM 595 O O . ALA A 1 82 ? 6.564 -5.781 -7.001 1.00 97.12 82 ALA A O 1
ATOM 596 N N . ARG A 1 83 ? 8.659 -6.552 -6.964 1.00 97.56 83 ARG A N 1
ATOM 597 C CA . ARG A 1 83 ? 8.454 -7.367 -5.751 1.00 97.56 83 ARG A CA 1
ATOM 598 C C . ARG A 1 83 ? 8.135 -6.516 -4.522 1.00 97.56 83 ARG A C 1
ATOM 600 O O . ARG A 1 83 ? 7.270 -6.897 -3.741 1.00 97.56 83 ARG A O 1
ATOM 607 N N . SER A 1 84 ? 8.786 -5.366 -4.363 1.00 97.38 84 SER A N 1
ATOM 608 C CA . SER A 1 84 ? 8.470 -4.427 -3.280 1.00 97.38 84 SER A CA 1
ATOM 609 C C . SER A 1 84 ? 7.058 -3.851 -3.411 1.00 97.38 84 SER A C 1
ATOM 611 O O . SER A 1 84 ? 6.364 -3.715 -2.407 1.00 97.38 84 SER A O 1
ATOM 613 N N . ALA A 1 85 ? 6.610 -3.550 -4.634 1.00 97.06 85 ALA A N 1
ATOM 614 C CA . ALA A 1 85 ? 5.241 -3.104 -4.885 1.00 97.06 85 ALA A CA 1
ATOM 615 C C . ALA A 1 85 ? 4.209 -4.205 -4.568 1.00 97.06 85 ALA A C 1
ATOM 617 O O . ALA A 1 85 ? 3.188 -3.913 -3.952 1.00 97.06 85 ALA A O 1
ATOM 618 N N . GLU A 1 86 ? 4.493 -5.469 -4.900 1.00 97.31 86 GLU A N 1
ATOM 619 C CA . GLU A 1 86 ? 3.623 -6.605 -4.544 1.00 97.31 86 GLU A CA 1
ATOM 620 C C . GLU A 1 86 ? 3.550 -6.825 -3.027 1.00 97.31 86 GLU A C 1
ATOM 622 O O . GLU A 1 86 ? 2.475 -7.055 -2.468 1.00 97.31 86 GLU A O 1
ATOM 627 N N . PHE A 1 87 ? 4.684 -6.693 -2.335 1.00 97.00 87 PHE A N 1
ATOM 628 C CA . PHE A 1 87 ? 4.707 -6.727 -0.876 1.00 97.00 87 PHE A CA 1
ATOM 629 C C . PHE A 1 87 ? 3.847 -5.607 -0.279 1.00 97.00 87 PHE A C 1
ATOM 631 O O . PHE A 1 87 ? 3.038 -5.867 0.608 1.00 97.00 87 PHE A O 1
ATOM 638 N N . LEU A 1 88 ? 3.970 -4.376 -0.791 1.00 96.69 88 LEU A N 1
ATOM 639 C CA . LEU A 1 88 ? 3.159 -3.248 -0.334 1.00 96.69 88 LEU A CA 1
ATOM 640 C C . LEU A 1 88 ? 1.664 -3.492 -0.573 1.00 96.69 88 LEU A C 1
ATOM 642 O O . LEU A 1 88 ? 0.861 -3.253 0.324 1.00 96.69 88 LEU A O 1
ATOM 646 N N . ARG A 1 89 ? 1.292 -4.001 -1.752 1.00 96.81 89 ARG A N 1
ATOM 647 C CA . ARG A 1 89 ? -0.089 -4.386 -2.068 1.00 96.81 89 ARG A CA 1
ATOM 648 C C . ARG A 1 89 ? -0.636 -5.375 -1.042 1.00 96.81 89 ARG A C 1
ATOM 650 O O . ARG A 1 89 ? -1.709 -5.139 -0.492 1.00 96.81 89 ARG A O 1
ATOM 657 N N . THR A 1 90 ? 0.111 -6.443 -0.773 1.00 96.62 90 THR A N 1
ATOM 658 C CA . THR A 1 90 ? -0.280 -7.483 0.190 1.00 96.62 90 THR A CA 1
ATOM 659 C C . THR A 1 90 ? -0.422 -6.895 1.595 1.00 96.62 90 THR A C 1
ATOM 661 O O . THR A 1 90 ? -1.451 -7.069 2.238 1.00 96.62 90 THR A O 1
ATOM 664 N N . ALA A 1 91 ? 0.551 -6.095 2.038 1.00 96.88 91 ALA A N 1
ATOM 665 C CA . ALA A 1 91 ? 0.511 -5.443 3.345 1.00 96.88 91 ALA A CA 1
ATOM 666 C C . ALA A 1 91 ? -0.698 -4.502 3.504 1.00 96.88 91 ALA A C 1
ATOM 668 O O . ALA A 1 91 ? -1.284 -4.422 4.582 1.00 96.88 91 ALA A O 1
ATOM 669 N N . LEU A 1 92 ? -1.094 -3.797 2.439 1.00 96.94 92 LEU A N 1
ATOM 670 C CA . LEU A 1 92 ? -2.288 -2.951 2.447 1.00 96.94 92 LEU A CA 1
ATOM 671 C C . LEU A 1 92 ? -3.584 -3.774 2.511 1.00 96.94 92 LEU A C 1
ATOM 673 O O . LEU A 1 92 ? -4.512 -3.367 3.208 1.00 96.94 92 LEU A O 1
ATOM 677 N N . GLN A 1 93 ? -3.651 -4.923 1.831 1.00 96.31 93 GLN A N 1
ATOM 678 C CA . GLN A 1 93 ? -4.804 -5.834 1.905 1.00 96.31 93 GLN A CA 1
ATOM 679 C C . GLN A 1 93 ? -4.966 -6.421 3.309 1.00 96.31 93 GLN A C 1
ATOM 681 O O . GLN A 1 93 ? -6.069 -6.423 3.864 1.00 96.31 93 GLN A O 1
ATOM 686 N N . ASP A 1 94 ? -3.860 -6.856 3.906 1.00 96.38 94 ASP A N 1
ATOM 687 C CA . ASP A 1 94 ? -3.843 -7.369 5.273 1.00 96.38 94 ASP A CA 1
ATOM 688 C C . ASP A 1 94 ? -4.265 -6.282 6.265 1.00 96.38 94 ASP A C 1
ATOM 690 O O . ASP A 1 94 ? -5.112 -6.519 7.125 1.00 96.38 94 ASP A O 1
ATOM 694 N N . ALA A 1 95 ? -3.745 -5.059 6.113 1.00 96.25 95 ALA A N 1
ATOM 695 C CA . ALA A 1 95 ? -4.122 -3.932 6.959 1.00 96.25 95 ALA A CA 1
ATOM 696 C C . ALA A 1 95 ? -5.618 -3.598 6.860 1.00 96.25 95 ALA A C 1
ATOM 698 O O . ALA A 1 95 ? -6.235 -3.268 7.873 1.00 96.25 95 ALA A O 1
ATOM 699 N N . GLU A 1 96 ? -6.215 -3.688 5.669 1.00 95.25 96 GLU A N 1
ATOM 700 C CA . GLU A 1 96 ? -7.650 -3.454 5.497 1.00 95.25 96 GLU A CA 1
ATOM 701 C C . GLU A 1 96 ? -8.489 -4.540 6.175 1.00 95.25 96 GLU A C 1
ATOM 703 O O . GLU A 1 96 ? -9.436 -4.235 6.900 1.00 95.25 96 GLU A O 1
ATOM 708 N N . THR A 1 97 ? -8.073 -5.799 6.042 1.00 95.25 97 THR A N 1
ATOM 709 C CA . THR A 1 97 ? -8.705 -6.929 6.736 1.00 95.25 97 THR A CA 1
ATOM 710 C C . THR A 1 97 ? -8.624 -6.754 8.255 1.00 95.25 97 THR A C 1
ATOM 712 O O . THR A 1 97 ? -9.632 -6.846 8.953 1.00 95.25 97 THR A O 1
ATOM 715 N N . MET A 1 98 ? -7.450 -6.387 8.778 1.00 96.19 98 MET A N 1
ATOM 716 C CA . MET A 1 98 ? -7.260 -6.129 10.209 1.00 96.19 98 MET A CA 1
ATOM 717 C C . MET A 1 98 ? -8.117 -4.965 10.717 1.00 96.19 98 MET A C 1
ATOM 719 O O . MET A 1 98 ? -8.617 -5.014 11.841 1.00 96.19 98 MET A O 1
ATOM 723 N N . ARG A 1 99 ? -8.306 -3.910 9.914 1.00 95.56 99 ARG A N 1
ATOM 724 C CA . ARG A 1 99 ? -9.196 -2.793 10.269 1.00 95.56 99 ARG A CA 1
ATOM 725 C C . ARG A 1 99 ? -10.655 -3.225 10.314 1.00 95.56 99 ARG A C 1
ATOM 727 O O . ARG A 1 99 ? -11.366 -2.785 11.215 1.00 95.56 99 ARG A O 1
ATOM 734 N N . ALA A 1 100 ? -11.100 -4.047 9.367 1.00 95.62 100 ALA A N 1
ATOM 735 C CA . ALA A 1 100 ? -12.458 -4.583 9.366 1.00 95.62 100 ALA A CA 1
ATOM 736 C C . ALA A 1 100 ? -12.712 -5.437 10.620 1.00 95.62 100 ALA A C 1
ATOM 738 O O . ALA A 1 100 ? -13.683 -5.198 11.340 1.00 95.62 100 ALA A O 1
ATOM 739 N N . ASP A 1 101 ? -11.781 -6.334 10.951 1.00 95.94 101 ASP A N 1
ATOM 740 C CA . ASP A 1 101 ? -11.851 -7.164 12.157 1.00 95.94 101 ASP A CA 1
ATOM 741 C C . ASP A 1 101 ? -11.844 -6.326 13.443 1.00 95.94 101 ASP A C 1
ATOM 743 O O . ASP A 1 101 ? -12.592 -6.603 14.382 1.00 95.94 101 ASP A O 1
ATOM 747 N N . ALA A 1 102 ? -11.013 -5.280 13.502 1.00 96.31 102 ALA A N 1
ATOM 748 C CA . ALA A 1 102 ? -10.956 -4.384 14.653 1.00 96.31 102 ALA A CA 1
ATOM 749 C C . ALA A 1 102 ? -12.286 -3.646 14.870 1.00 96.31 102 ALA A C 1
ATOM 751 O O . ALA A 1 102 ? -12.760 -3.590 16.005 1.00 96.31 102 ALA A O 1
ATOM 752 N N . ARG A 1 103 ? -12.914 -3.140 13.798 1.00 96.50 103 ARG A N 1
ATOM 753 C CA . ARG A 1 103 ? -14.237 -2.496 13.874 1.00 96.50 103 ARG A CA 1
ATOM 754 C C . ARG A 1 103 ? -15.304 -3.470 14.366 1.00 96.50 103 ARG A C 1
ATOM 756 O O . ARG A 1 103 ? -16.044 -3.131 15.282 1.00 96.50 103 ARG A O 1
ATOM 763 N N . ALA A 1 104 ? -15.336 -4.691 13.830 1.00 96.12 104 ALA A N 1
ATOM 764 C CA . ALA A 1 104 ? -16.292 -5.710 14.263 1.00 96.12 104 ALA A CA 1
ATOM 765 C C . ALA A 1 104 ? -16.146 -6.040 15.762 1.00 96.12 104 ALA A C 1
ATOM 767 O O . ALA A 1 104 ? -17.136 -6.120 16.488 1.00 96.12 104 ALA A O 1
ATOM 768 N N . ARG A 1 105 ? -14.906 -6.159 16.257 1.00 96.06 105 ARG A N 1
ATOM 769 C CA . ARG A 1 105 ? -14.632 -6.378 17.688 1.00 96.06 105 ARG A CA 1
ATOM 770 C C . ARG A 1 105 ? -15.023 -5.185 18.554 1.00 96.06 105 ARG A C 1
ATOM 772 O O . ARG A 1 105 ? -15.484 -5.373 19.678 1.00 96.06 105 ARG A O 1
ATOM 779 N N . GLU A 1 106 ? -14.807 -3.963 18.079 1.00 96.75 106 GLU A N 1
ATOM 780 C CA . GLU A 1 106 ? -15.215 -2.754 18.796 1.00 96.75 106 GLU A CA 1
ATOM 781 C C . GLU A 1 106 ? -16.741 -2.680 18.928 1.00 96.75 106 GLU A C 1
ATOM 783 O O . GLU A 1 106 ? -17.249 -2.422 20.021 1.00 96.75 106 GLU A O 1
ATOM 788 N N . GLU A 1 107 ? -17.473 -2.989 17.857 1.00 96.50 107 GLU A N 1
ATOM 789 C CA . GLU A 1 107 ? -18.936 -3.067 17.861 1.00 96.50 107 GLU A CA 1
ATOM 790 C C . GLU A 1 107 ? -19.451 -4.144 18.824 1.00 96.50 107 GLU A C 1
ATOM 792 O O . GLU A 1 107 ? -20.338 -3.867 19.639 1.00 96.50 107 GLU A O 1
ATOM 797 N N . GLU A 1 108 ? -18.861 -5.343 18.799 1.00 96.62 108 GLU A N 1
ATOM 798 C CA . GLU A 1 108 ? -19.201 -6.427 19.724 1.00 96.62 108 GLU A CA 1
ATOM 799 C C . GLU A 1 108 ? -18.948 -6.018 21.183 1.00 96.62 108 GLU A C 1
ATOM 801 O O . GLU A 1 108 ? -19.823 -6.160 22.041 1.00 96.62 108 GLU A O 1
ATOM 806 N N . ASN A 1 109 ? -17.780 -5.444 21.476 1.00 96.81 109 ASN A N 1
ATOM 807 C CA . ASN A 1 109 ? -17.440 -4.979 22.819 1.00 96.81 109 ASN A CA 1
ATOM 808 C C . ASN A 1 109 ? -18.377 -3.864 23.291 1.00 96.81 109 ASN A C 1
ATOM 810 O O . ASN A 1 109 ? -18.821 -3.880 24.441 1.00 96.81 109 ASN A O 1
ATOM 814 N N . ALA A 1 110 ? -18.720 -2.919 22.414 1.00 96.81 110 ALA A N 1
ATOM 815 C CA . ALA A 1 110 ? -19.668 -1.859 22.726 1.00 96.81 110 ALA A CA 1
ATOM 816 C C . ALA A 1 110 ? -21.067 -2.422 23.018 1.00 96.81 110 ALA A C 1
ATOM 818 O O . ALA A 1 110 ? -21.732 -1.943 23.939 1.00 96.81 110 ALA A O 1
ATOM 819 N N . ALA A 1 111 ? -21.512 -3.442 22.278 1.00 96.62 111 ALA A N 1
ATOM 820 C CA . ALA A 1 111 ? -22.777 -4.126 22.529 1.00 96.62 111 ALA A CA 1
ATOM 821 C C . ALA A 1 111 ? -22.763 -4.871 23.875 1.00 96.62 111 ALA A C 1
ATOM 823 O O . ALA A 1 111 ? -23.676 -4.690 24.685 1.00 96.62 111 ALA A O 1
ATOM 824 N N . ARG A 1 112 ? -21.696 -5.631 24.164 1.00 97.06 112 ARG A N 1
ATOM 825 C CA . ARG A 1 112 ? -21.516 -6.323 25.453 1.00 97.06 112 ARG A CA 1
ATOM 826 C C . ARG A 1 112 ? -21.529 -5.341 26.622 1.00 97.06 112 ARG A C 1
ATOM 828 O O . ARG A 1 112 ? -22.280 -5.521 27.572 1.00 97.06 112 ARG A O 1
ATOM 835 N N . MET A 1 113 ? -20.783 -4.244 26.514 1.00 96.69 113 MET A N 1
ATOM 836 C CA . MET A 1 113 ? -20.690 -3.232 27.567 1.00 96.69 113 MET A CA 1
ATOM 837 C C . MET A 1 113 ? -22.021 -2.511 27.825 1.00 96.69 113 MET A C 1
ATOM 839 O O . MET A 1 113 ? -22.306 -2.146 28.966 1.00 96.69 113 MET A O 1
ATOM 843 N N . ARG A 1 114 ? -22.859 -2.315 26.796 1.00 96.56 114 ARG A N 1
ATOM 844 C CA . ARG A 1 114 ? -24.238 -1.826 26.981 1.00 96.56 114 ARG A CA 1
ATOM 845 C C . ARG A 1 114 ? -25.089 -2.845 27.736 1.00 96.56 114 ARG A C 1
ATOM 847 O O . ARG A 1 114 ? -25.697 -2.478 28.736 1.00 96.56 114 ARG A O 1
ATOM 854 N N . SER A 1 115 ? -25.071 -4.107 27.308 1.00 96.88 115 SER A N 1
ATOM 855 C CA . SER A 1 115 ? -25.812 -5.193 27.964 1.00 96.88 115 SER A CA 1
ATOM 856 C C . SER A 1 115 ? -25.436 -5.337 29.443 1.00 96.88 115 SER A C 1
ATOM 858 O O . SER A 1 115 ? -26.314 -5.421 30.302 1.00 96.88 115 SER A O 1
ATOM 860 N N . ASP A 1 116 ? -24.140 -5.302 29.759 1.00 97.12 116 ASP A N 1
ATOM 861 C CA . ASP A 1 116 ? -23.643 -5.410 31.133 1.00 97.12 116 ASP A CA 1
ATOM 862 C C . ASP A 1 116 ? -24.109 -4.229 31.995 1.00 97.12 116 ASP A C 1
ATOM 864 O O . ASP A 1 116 ? -24.577 -4.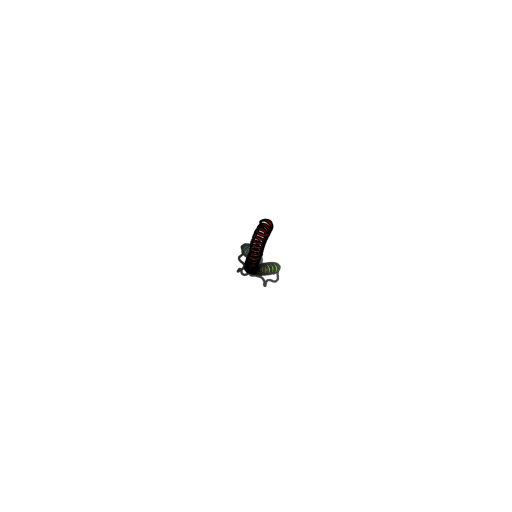416 33.119 1.00 97.12 116 ASP A O 1
ATOM 868 N N . ARG A 1 117 ? -24.049 -3.002 31.459 1.00 96.88 117 ARG A N 1
ATOM 869 C CA . ARG A 1 117 ? -24.540 -1.799 32.152 1.00 96.88 117 ARG A CA 1
ATOM 870 C C . ARG A 1 117 ? -26.030 -1.878 32.454 1.00 96.88 117 ARG A C 1
ATOM 872 O O . ARG A 1 117 ? -26.438 -1.543 33.563 1.00 96.88 117 ARG A O 1
ATOM 879 N N . GLU A 1 118 ? -26.834 -2.329 31.499 1.00 97.50 118 GLU A N 1
ATOM 880 C CA . GLU A 1 118 ? -28.264 -2.517 31.726 1.00 97.50 118 GLU A CA 1
ATOM 881 C C . GLU A 1 118 ? -28.544 -3.602 32.770 1.00 97.50 118 GLU A C 1
ATOM 883 O O . GLU A 1 118 ? -29.452 -3.453 33.585 1.00 97.50 118 GLU A O 1
ATOM 888 N N . ALA A 1 119 ? -27.767 -4.689 32.777 1.00 97.50 119 ALA A N 1
ATOM 889 C CA . ALA A 1 119 ? -27.912 -5.745 33.773 1.00 97.50 119 ALA A CA 1
ATOM 890 C C . ALA A 1 119 ? -27.607 -5.229 35.187 1.00 97.50 119 ALA A C 1
ATOM 892 O O . ALA A 1 119 ? -28.380 -5.490 36.108 1.00 97.50 119 ALA A O 1
ATOM 893 N N . ILE A 1 120 ? -26.537 -4.441 35.340 1.00 97.69 120 ILE A N 1
ATOM 894 C CA . ILE A 1 120 ? -26.179 -3.789 36.607 1.00 97.69 120 ILE A CA 1
ATOM 895 C C . ILE A 1 120 ? -27.279 -2.818 37.049 1.00 97.69 120 ILE A C 1
ATOM 897 O O . ILE A 1 120 ? -27.662 -2.826 38.216 1.00 97.69 120 ILE A O 1
ATOM 901 N N . ALA A 1 121 ? -27.810 -2.003 36.133 1.00 97.56 121 ALA A N 1
ATOM 902 C CA . ALA A 1 121 ? -28.884 -1.065 36.448 1.00 97.56 121 ALA A CA 1
ATOM 903 C C . ALA A 1 121 ? -30.154 -1.787 36.927 1.00 97.56 121 ALA A C 1
ATOM 905 O O . ALA A 1 121 ? -30.721 -1.402 37.947 1.00 97.56 121 ALA A O 1
ATOM 906 N N . ARG A 1 122 ? -30.552 -2.875 36.250 1.00 97.75 122 ARG A N 1
ATOM 907 C CA . ARG A 1 122 ? -31.697 -3.709 36.654 1.00 97.75 122 ARG A CA 1
ATOM 908 C C . ARG A 1 122 ? -31.489 -4.361 38.023 1.00 97.75 122 ARG A C 1
ATOM 910 O O . ARG A 1 122 ? -32.404 -4.371 38.839 1.00 97.75 122 ARG A O 1
ATOM 917 N N . ASP A 1 123 ? -30.301 -4.899 38.296 1.00 97.69 123 ASP A N 1
ATOM 918 C CA . ASP A 1 123 ? -29.980 -5.479 39.609 1.00 97.69 123 ASP A CA 1
ATOM 919 C C . ASP A 1 123 ? -30.001 -4.414 40.717 1.00 97.69 123 ASP A C 1
ATOM 921 O O . ASP A 1 123 ? -30.573 -4.640 41.784 1.00 97.69 123 ASP A O 1
ATOM 925 N N . PHE A 1 124 ? -29.458 -3.224 40.450 1.00 97.31 124 PHE A N 1
ATOM 926 C CA . PHE A 1 124 ? -29.522 -2.095 41.375 1.00 97.31 124 PHE A CA 1
ATOM 927 C C . PHE A 1 124 ? -30.968 -1.676 41.673 1.00 97.31 124 PHE A C 1
ATOM 929 O O . PHE A 1 124 ? -31.332 -1.540 42.841 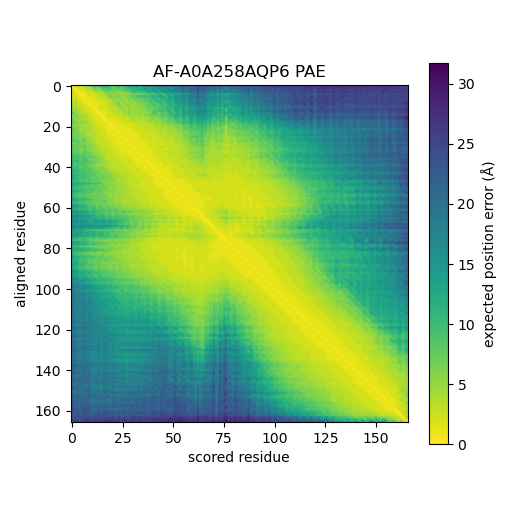1.00 97.31 124 PHE A O 1
ATOM 936 N N . GLU A 1 125 ? -31.799 -1.518 40.640 1.00 97.31 125 GLU A N 1
ATOM 937 C CA . GLU A 1 125 ? -33.214 -1.160 40.779 1.00 97.31 125 GLU A CA 1
ATOM 938 C C . GLU A 1 125 ? -33.974 -2.195 41.619 1.00 97.31 125 GLU A C 1
ATOM 940 O O . GLU A 1 125 ? -34.657 -1.832 42.578 1.00 97.31 125 GLU A O 1
ATOM 945 N N . ASN A 1 126 ? -33.770 -3.487 41.347 1.00 97.81 126 ASN A N 1
ATOM 946 C CA . ASN A 1 126 ? -34.377 -4.572 42.118 1.00 97.81 126 ASN A CA 1
ATOM 947 C C . ASN A 1 126 ? -33.962 -4.538 43.598 1.00 97.81 126 ASN A C 1
ATOM 949 O O . ASN A 1 126 ? -34.807 -4.667 44.487 1.00 97.81 126 ASN A O 1
ATOM 953 N N . ARG A 1 127 ? -32.668 -4.340 43.885 1.00 97.75 127 ARG A N 1
ATOM 954 C CA . ARG A 1 127 ? -32.153 -4.276 45.264 1.00 97.75 127 ARG A CA 1
ATOM 955 C C . ARG A 1 127 ? -32.664 -3.052 46.014 1.00 97.75 127 ARG A C 1
ATOM 957 O O . ARG A 1 127 ? -33.065 -3.179 47.169 1.00 97.75 127 ARG A O 1
ATOM 964 N N . MET A 1 128 ? -32.680 -1.886 45.371 1.00 97.31 128 MET A N 1
ATOM 965 C CA . MET A 1 128 ? -33.213 -0.660 45.969 1.00 97.31 128 MET A CA 1
ATOM 966 C C . MET A 1 128 ? -34.721 -0.757 46.202 1.00 97.31 128 MET A C 1
ATOM 968 O O . MET A 1 128 ? -35.192 -0.327 47.252 1.00 97.31 128 MET A O 1
ATOM 972 N N . GLY A 1 129 ? -35.467 -1.378 45.283 1.00 97.38 129 GLY A N 1
ATOM 973 C CA . GLY A 1 129 ? -36.890 -1.664 45.460 1.00 97.38 129 GLY A CA 1
ATOM 974 C C . GLY A 1 129 ? -37.156 -2.580 46.657 1.00 97.38 129 GLY A C 1
ATOM 975 O O . GLY A 1 129 ? -38.005 -2.274 47.494 1.00 97.38 129 GLY A O 1
ATOM 976 N N . ALA A 1 130 ? -36.384 -3.662 46.797 1.00 97.19 130 ALA A N 1
ATOM 977 C CA . ALA A 1 130 ? -36.479 -4.560 47.947 1.00 97.19 130 ALA A CA 1
ATOM 978 C C . ALA A 1 130 ? -36.139 -3.850 49.271 1.00 97.19 130 ALA A C 1
ATOM 980 O O . ALA A 1 130 ? -36.859 -4.010 50.258 1.00 97.19 130 ALA A O 1
ATOM 981 N N . LEU A 1 131 ? -35.085 -3.026 49.284 1.00 97.69 131 LEU A N 1
ATOM 982 C CA . LEU A 1 131 ? -34.684 -2.245 50.455 1.00 97.69 131 LEU A CA 1
ATOM 983 C C . LEU A 1 131 ? -35.749 -1.215 50.851 1.00 97.69 131 LEU A C 1
ATOM 985 O O . LEU A 1 131 ? -36.081 -1.107 52.029 1.00 97.69 131 LEU A O 1
ATOM 989 N N . ALA A 1 132 ? -36.311 -0.486 49.883 1.00 97.50 132 ALA A N 1
ATOM 990 C CA . ALA A 1 132 ? -37.371 0.488 50.126 1.00 97.50 132 ALA A CA 1
ATOM 991 C C . ALA A 1 132 ? -38.632 -0.179 50.694 1.00 97.50 132 ALA A C 1
ATOM 993 O O . ALA A 1 132 ? -39.227 0.343 51.636 1.00 97.50 132 ALA A O 1
ATOM 994 N N . ASN A 1 133 ? -39.003 -1.354 50.177 1.00 97.12 133 ASN A N 1
ATOM 995 C CA . ASN A 1 133 ? -40.140 -2.118 50.686 1.00 97.12 133 ASN A CA 1
ATOM 996 C C . ASN A 1 133 ? -39.904 -2.604 52.129 1.00 97.12 133 ASN A C 1
ATOM 998 O O . ASN A 1 133 ? -40.757 -2.423 52.995 1.00 97.12 133 ASN A O 1
ATOM 1002 N N . ALA A 1 134 ? -38.715 -3.147 52.417 1.00 97.06 134 ALA A N 1
ATOM 1003 C CA . ALA A 1 134 ? -38.340 -3.558 53.771 1.00 97.06 134 ALA A CA 1
ATOM 1004 C C . ALA A 1 134 ? -38.326 -2.372 54.755 1.00 97.06 134 ALA A C 1
ATOM 1006 O O . ALA A 1 134 ? -38.813 -2.484 55.880 1.00 97.06 134 ALA A O 1
ATOM 1007 N N . PHE A 1 135 ? -37.818 -1.217 54.318 1.00 97.06 135 PHE A N 1
ATOM 1008 C CA . PHE A 1 135 ? -37.795 0.006 55.117 1.00 97.06 135 PHE A CA 1
ATOM 1009 C C . PHE A 1 135 ? -39.204 0.540 55.411 1.00 97.06 135 PHE A C 1
ATOM 1011 O O . PHE A 1 135 ? -39.499 0.913 56.550 1.00 97.06 135 PHE A O 1
ATOM 1018 N N . ALA A 1 136 ? -40.090 0.546 54.409 1.00 96.50 136 ALA A N 1
ATOM 1019 C CA . ALA A 1 136 ? -41.487 0.940 54.578 1.00 96.50 136 ALA A CA 1
ATOM 1020 C C . ALA A 1 136 ? -42.218 0.018 55.566 1.00 96.50 136 ALA A C 1
ATOM 1022 O O . ALA A 1 136 ? -42.937 0.506 56.437 1.00 96.50 136 ALA A O 1
ATOM 1023 N N . HIS A 1 137 ? -41.981 -1.294 55.477 1.00 96.88 137 HIS A N 1
ATOM 1024 C CA . HIS A 1 137 ? -42.552 -2.272 56.399 1.00 96.88 137 HIS A CA 1
ATOM 1025 C C . HIS A 1 137 ? -42.109 -2.030 57.850 1.00 96.88 137 HIS A C 1
ATOM 1027 O O . HIS A 1 137 ? -42.957 -1.845 58.720 1.00 96.88 137 HIS A O 1
ATOM 1033 N N . SER A 1 138 ? -40.800 -1.918 58.100 1.00 96.94 138 SER A N 1
ATOM 1034 C CA . SER A 1 138 ? -40.265 -1.677 59.449 1.00 96.94 138 SER A CA 1
ATOM 1035 C C . SER A 1 138 ? -40.720 -0.332 60.036 1.00 96.94 138 SER A C 1
ATOM 1037 O O . SER A 1 138 ? -41.070 -0.247 61.212 1.00 96.94 138 SER A O 1
ATOM 1039 N N . SER A 1 139 ? -40.796 0.722 59.216 1.00 96.50 139 SER A N 1
ATOM 1040 C CA . SER A 1 139 ? -41.332 2.022 59.648 1.00 96.50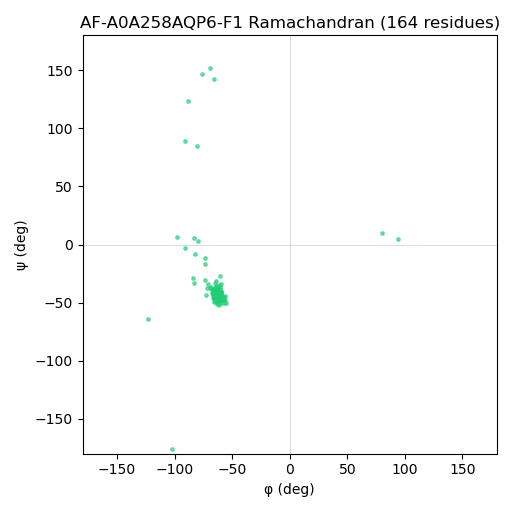 139 SER A CA 1
ATOM 1041 C C . SER A 1 139 ? -42.816 1.940 60.030 1.00 96.50 139 SER A C 1
ATOM 1043 O O . SER A 1 139 ? -43.248 2.612 60.968 1.00 96.50 139 SER A O 1
ATOM 1045 N N . GLY A 1 140 ? -43.591 1.107 59.325 1.00 95.56 140 GLY A N 1
ATOM 1046 C CA . GLY A 1 140 ? -44.978 0.788 59.667 1.00 95.56 140 GLY A CA 1
ATOM 1047 C C . GLY A 1 140 ? -45.093 0.120 61.037 1.00 95.56 140 GLY A C 1
ATOM 1048 O O . GLY A 1 140 ? -45.841 0.609 61.881 1.00 95.56 140 GLY A O 1
ATOM 1049 N N . GLU A 1 141 ? -44.282 -0.909 61.300 1.00 96.12 141 GLU A N 1
ATOM 1050 C CA . GLU A 1 141 ? -44.243 -1.591 62.603 1.00 96.12 141 GLU A CA 1
ATOM 1051 C C . GLU A 1 141 ? -43.876 -0.635 63.749 1.00 96.12 141 GLU A C 1
ATOM 1053 O O . GLU A 1 141 ? -44.513 -0.650 64.803 1.00 96.12 141 GLU A O 1
ATOM 1058 N N . VAL A 1 142 ? -42.890 0.249 63.544 1.00 96.94 142 VAL A N 1
ATOM 1059 C CA . VAL A 1 142 ? -42.512 1.275 64.533 1.00 96.94 142 VAL A CA 1
ATOM 1060 C C . VAL A 1 142 ? -43.657 2.264 64.771 1.00 96.94 142 VAL A C 1
ATOM 1062 O O . VAL A 1 142 ? -43.929 2.627 65.917 1.00 96.94 142 VAL A O 1
ATOM 1065 N N . SER A 1 143 ? -44.349 2.695 63.711 1.00 95.81 143 SER A N 1
ATOM 1066 C CA . SER A 1 143 ? -45.507 3.589 63.821 1.00 95.81 143 SER A CA 1
ATOM 1067 C C . SER A 1 143 ? -46.652 2.940 64.602 1.00 95.81 143 SER A C 1
ATOM 1069 O O . SER A 1 143 ? -47.249 3.588 65.465 1.00 95.81 143 SER A O 1
ATOM 1071 N N . ASP A 1 144 ? -46.925 1.660 64.353 1.00 96.38 144 ASP A N 1
ATOM 1072 C CA . ASP A 1 144 ? -47.939 0.889 65.072 1.00 96.38 144 ASP A CA 1
ATOM 1073 C C . ASP A 1 144 ? -47.574 0.693 66.545 1.00 96.38 144 ASP A C 1
ATOM 1075 O O . ASP A 1 144 ? -48.404 0.940 67.425 1.00 96.38 144 ASP A O 1
ATOM 1079 N N . ALA A 1 145 ? -46.317 0.351 66.837 1.00 95.56 145 ALA A N 1
ATOM 1080 C CA . ALA A 1 145 ? -45.823 0.235 68.205 1.00 95.56 145 ALA A CA 1
ATOM 1081 C C . ALA A 1 145 ? -45.939 1.565 68.972 1.00 95.56 145 ALA A C 1
ATOM 1083 O O . ALA A 1 145 ? -46.411 1.585 70.110 1.00 95.56 145 ALA A O 1
ATOM 1084 N N . ALA A 1 146 ? -45.579 2.689 68.343 1.00 96.31 146 ALA A N 1
ATOM 1085 C CA . ALA A 1 146 ? -45.710 4.018 68.938 1.00 96.31 146 ALA A CA 1
ATOM 1086 C C . ALA A 1 146 ? -47.179 4.399 69.198 1.00 96.31 146 ALA A C 1
ATOM 1088 O O . ALA A 1 146 ? -47.492 4.936 70.264 1.00 96.31 146 ALA A O 1
ATOM 1089 N N . ARG A 1 147 ? -48.097 4.077 68.271 1.00 95.31 147 ARG A N 1
ATOM 1090 C CA . ARG A 1 147 ? -49.548 4.261 68.467 1.00 95.31 147 ARG A CA 1
ATOM 1091 C C . ARG A 1 147 ? -50.061 3.449 69.653 1.00 95.31 147 ARG A C 1
ATOM 1093 O O . ARG A 1 147 ? -50.780 3.991 70.491 1.00 95.31 147 ARG A O 1
ATOM 1100 N N . SER A 1 148 ? -49.661 2.182 69.754 1.00 96.12 148 SER A N 1
ATOM 1101 C CA . SER A 1 148 ? -50.042 1.323 70.876 1.00 96.12 148 SER A CA 1
ATOM 1102 C C . SER A 1 148 ? -49.490 1.843 72.205 1.00 96.12 148 SER A C 1
ATOM 1104 O O . SER A 1 148 ? -50.212 1.851 73.198 1.00 96.12 148 SER A O 1
ATOM 1106 N N . LEU A 1 149 ? -48.238 2.309 72.233 1.00 95.75 149 LEU A N 1
ATOM 1107 C CA . LEU A 1 149 ? -47.625 2.884 73.431 1.00 95.75 149 LEU A CA 1
ATOM 1108 C C . LEU A 1 149 ? -48.360 4.151 73.883 1.00 95.75 149 LEU A C 1
ATOM 1110 O O . LEU A 1 149 ? -48.640 4.305 75.070 1.00 95.75 149 LEU A O 1
ATOM 1114 N N . SER A 1 150 ? -48.715 5.025 72.938 1.00 96.31 150 SER A N 1
ATOM 1115 C CA . SER A 1 150 ? -49.504 6.223 73.223 1.00 96.31 150 SER A CA 1
ATOM 1116 C C . SER A 1 150 ? -50.880 5.871 73.788 1.00 96.31 150 SER A C 1
ATOM 1118 O O . SER A 1 150 ? -51.296 6.484 74.765 1.00 96.31 150 SER A O 1
ATOM 1120 N N . ALA A 1 151 ? -51.570 4.876 73.222 1.00 95.44 151 ALA A N 1
ATOM 1121 C CA . ALA A 1 151 ? -52.870 4.426 73.720 1.00 95.44 151 ALA A CA 1
ATOM 1122 C C . ALA A 1 151 ? -52.781 3.856 75.148 1.00 95.44 151 ALA A C 1
ATOM 1124 O O . ALA A 1 151 ? -53.592 4.208 76.003 1.00 95.44 151 ALA A O 1
ATOM 1125 N N . SER A 1 152 ? -51.769 3.029 75.432 1.00 94.94 152 SER A N 1
ATOM 1126 C CA . SER A 1 152 ? -51.526 2.487 76.776 1.00 94.94 152 SER A CA 1
ATOM 1127 C C . SER A 1 152 ? -51.173 3.573 77.796 1.00 94.94 152 SER A C 1
ATOM 1129 O O . SER A 1 152 ? -51.623 3.515 78.942 1.00 94.94 152 SER A O 1
ATOM 1131 N N . ALA A 1 153 ? -50.378 4.572 77.402 1.00 95.62 153 ALA A N 1
ATOM 1132 C CA . ALA A 1 153 ? -50.045 5.709 78.258 1.00 95.62 153 ALA A CA 1
ATOM 1133 C C . ALA A 1 153 ? -51.285 6.564 78.581 1.00 95.62 153 ALA A C 1
ATOM 1135 O O . ALA A 1 153 ? -51.477 6.956 79.732 1.00 95.62 153 ALA A O 1
ATOM 1136 N N . ASP A 1 154 ? -52.147 6.797 77.588 1.00 93.75 154 ASP A N 1
ATOM 1137 C CA . ASP A 1 154 ? -53.400 7.545 77.733 1.00 93.75 154 ASP A CA 1
ATOM 1138 C C . ASP A 1 154 ? -54.380 6.823 78.676 1.00 93.75 154 ASP A C 1
ATOM 1140 O O . ASP A 1 154 ? -54.948 7.426 79.585 1.00 93.75 154 ASP A O 1
ATOM 1144 N N . GLU A 1 155 ? -54.506 5.501 78.537 1.00 93.44 155 GLU A N 1
ATOM 1145 C CA . GLU A 1 155 ? -55.311 4.662 79.431 1.00 93.44 155 GLU A CA 1
ATOM 1146 C C . GLU A 1 155 ? -54.768 4.659 80.869 1.00 93.44 155 GLU A C 1
ATOM 1148 O O . GLU A 1 155 ? -55.520 4.856 81.825 1.00 93.44 155 GLU A O 1
ATOM 1153 N N . THR A 1 156 ? -53.449 4.522 81.032 1.00 93.06 156 THR A N 1
ATOM 1154 C CA . THR A 1 156 ? -52.790 4.602 82.347 1.00 93.06 156 THR A CA 1
ATOM 1155 C C . THR A 1 156 ? -53.048 5.962 83.006 1.00 93.06 156 THR A C 1
ATOM 1157 O O . THR A 1 156 ? -53.316 6.033 84.206 1.00 93.06 156 THR A O 1
ATOM 1160 N N . SER A 1 157 ? -53.018 7.049 82.225 1.00 92.62 157 SER A N 1
ATOM 1161 C CA . SER A 1 157 ? -53.329 8.398 82.707 1.00 92.62 157 SER A CA 1
ATOM 1162 C C . SER A 1 157 ? -54.773 8.512 83.206 1.00 92.62 157 SER A C 1
ATOM 1164 O O . SER A 1 157 ? -55.002 9.013 84.310 1.00 92.62 157 SER A O 1
ATOM 1166 N N . ARG A 1 158 ? -55.747 7.983 82.451 1.00 93.12 158 ARG A N 1
ATOM 1167 C CA . ARG A 1 158 ? -57.161 7.959 82.867 1.00 93.12 158 ARG A CA 1
ATOM 1168 C C . ARG A 1 158 ? -57.372 7.171 84.158 1.00 93.12 158 ARG A C 1
ATOM 1170 O O . ARG A 1 158 ? -58.091 7.633 85.041 1.00 93.12 158 ARG A O 1
ATOM 1177 N N . GLN A 1 159 ? -56.732 6.011 84.298 1.00 91.56 159 GLN A N 1
ATOM 1178 C CA . GLN A 1 159 ? -56.827 5.193 85.512 1.00 91.56 159 GLN A CA 1
ATOM 1179 C C . GLN A 1 159 ? -56.240 5.906 86.735 1.00 91.56 159 GLN A C 1
ATOM 1181 O O . GLN A 1 159 ? -56.856 5.903 87.801 1.00 91.56 159 GLN A O 1
ATOM 1186 N N . ALA A 1 160 ? -55.091 6.572 86.581 1.00 91.50 160 ALA A N 1
ATOM 1187 C CA . ALA A 1 160 ? -54.501 7.370 87.652 1.00 91.50 160 ALA A CA 1
ATOM 1188 C C . ALA A 1 160 ? -55.439 8.506 88.106 1.00 91.50 160 ALA A C 1
ATOM 1190 O O . ALA A 1 160 ? -55.620 8.710 89.306 1.00 91.50 160 ALA A O 1
ATOM 1191 N N . GLN A 1 161 ? -56.094 9.197 87.165 1.00 90.06 161 GLN A N 1
ATOM 1192 C CA . GLN A 1 161 ? -57.082 10.239 87.476 1.00 90.06 161 GLN A CA 1
ATOM 1193 C C . GLN A 1 161 ? -58.314 9.685 88.205 1.00 90.06 161 GLN A C 1
ATOM 1195 O O . GLN A 1 161 ? -58.794 10.316 89.144 1.00 90.06 161 GLN A O 1
ATOM 1200 N N . ALA A 1 162 ? -58.803 8.503 87.818 1.00 89.12 162 ALA A N 1
ATOM 1201 C CA . ALA A 1 162 ? -59.935 7.857 88.481 1.00 89.12 162 ALA A CA 1
ATOM 1202 C C . ALA A 1 162 ? -59.632 7.490 89.946 1.00 89.12 162 ALA A C 1
ATOM 1204 O O . ALA A 1 162 ? -60.491 7.673 90.803 1.00 89.12 162 ALA A O 1
ATOM 1205 N N . VAL A 1 163 ? -58.412 7.026 90.249 1.00 88.62 163 VAL A N 1
ATOM 1206 C CA . VAL A 1 163 ? -57.984 6.720 91.627 1.00 88.62 163 VAL A CA 1
ATOM 1207 C C . VAL A 1 163 ? -57.779 7.991 92.454 1.00 88.62 163 VAL A C 1
ATOM 1209 O O . VAL A 1 163 ? -58.118 8.003 93.629 1.00 88.62 163 VAL A O 1
ATOM 1212 N N . SER A 1 164 ? -57.248 9.069 91.868 1.00 82.56 164 SER A N 1
ATOM 1213 C CA . SER A 1 164 ? -57.086 10.351 92.577 1.00 82.56 164 SER A CA 1
ATOM 1214 C C . SER A 1 164 ? -58.395 11.117 92.807 1.00 82.56 164 SER A C 1
ATOM 1216 O O . SER A 1 164 ? -58.409 12.040 93.616 1.00 82.56 164 SER A O 1
ATOM 1218 N N . GLY A 1 165 ? -59.469 10.780 92.087 1.00 72.12 165 GLY A N 1
ATOM 1219 C CA . GLY A 1 165 ? -60.799 11.376 92.254 1.00 72.12 165 GLY A CA 1
ATOM 1220 C C . GLY A 1 165 ? -61.722 10.647 93.242 1.00 72.12 165 GLY A C 1
ATOM 1221 O O . GLY A 1 165 ? -62.843 11.116 93.443 1.00 72.12 165 GLY A O 1
ATOM 1222 N N . ALA A 1 166 ? -61.278 9.521 93.816 1.00 54.78 166 ALA A N 1
ATOM 1223 C CA . ALA A 1 166 ? -61.977 8.734 94.839 1.00 54.78 166 ALA A CA 1
ATOM 1224 C C . ALA A 1 166 ? -61.439 9.047 96.243 1.00 54.78 166 ALA A C 1
ATOM 1226 O O . ALA A 1 166 ? -62.261 9.051 97.187 1.00 54.78 166 ALA A O 1
#

Nearest PDB structures (foldseek):
  8c5v-assembly1_I  TM=8.489E-01  e=1.783E+00  Escherichia coli

Sequence (166 aa):
MRDAVDAKAATLQAEARDATLATLAAFGALMFVAFGLSAVVATYAIVRPIRRVTDVLNDLAEGRLGVDVGGTARRDELGAMARSAEFLRTALQDAETMRADARAREEENAARMRSDREAIARDFENRMGALANAFAHSSGEVSDAARSLSASADETSRQAQAVSGA

Radius of gyration: 54.38 Å; Cα contacts (8 Å, |Δi|>4): 46; chains: 1; bounding box: 113×26×168 Å